Protein AF-A0AA39SUH5-F1 (afdb_monomer_lite)

Organism: Acer saccharum (NCBI:txid4024)

Structure (mmCIF, N/CA/C/O backbone):
data_AF-A0AA39SUH5-F1
#
_entry.id   AF-A0AA39SUH5-F1
#
loop_
_atom_site.group_PDB
_atom_site.id
_atom_site.type_symbol
_atom_site.label_atom_id
_atom_site.label_alt_id
_atom_site.label_comp_id
_atom_site.label_asym_id
_atom_site.label_entity_id
_atom_site.label_seq_id
_atom_site.pdbx_PDB_ins_code
_atom_site.Cartn_x
_atom_site.Cartn_y
_atom_site.Cartn_z
_atom_site.occupancy
_atom_site.B_iso_or_equiv
_atom_site.auth_seq_id
_atom_site.auth_comp_id
_atom_site.auth_asym_id
_atom_site.auth_atom_id
_atom_site.pdbx_PDB_model_num
ATOM 1 N N . MET A 1 1 ? 16.829 3.168 -3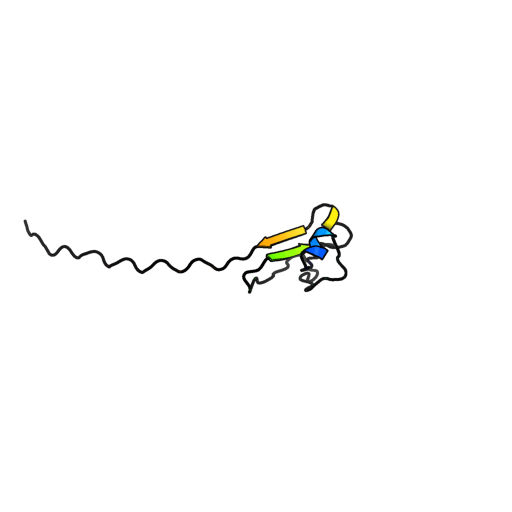.299 1.00 73.50 1 MET A N 1
ATOM 2 C CA . MET A 1 1 ? 15.937 3.897 -2.373 1.00 73.50 1 MET A CA 1
ATOM 3 C C . MET A 1 1 ? 14.585 3.218 -2.464 1.00 73.50 1 MET A C 1
ATOM 5 O O . MET A 1 1 ? 14.201 2.889 -3.579 1.00 73.50 1 MET A O 1
ATOM 9 N N . TYR A 1 2 ? 13.942 2.911 -1.341 1.00 84.75 2 TYR A N 1
ATOM 10 C CA . TYR A 1 2 ? 12.701 2.129 -1.328 1.00 84.75 2 TYR A CA 1
ATOM 11 C C . TYR A 1 2 ? 11.507 3.033 -1.063 1.00 84.75 2 TYR A C 1
ATOM 13 O O . TYR A 1 2 ? 11.626 4.029 -0.349 1.00 84.75 2 TYR A O 1
ATOM 21 N N . ASN A 1 3 ? 10.371 2.662 -1.634 1.00 89.31 3 ASN A N 1
ATOM 22 C CA . ASN A 1 3 ? 9.103 3.350 -1.489 1.00 89.31 3 ASN A CA 1
ATOM 23 C C . ASN A 1 3 ? 8.003 2.339 -1.169 1.00 89.31 3 ASN A C 1
ATOM 25 O O . ASN A 1 3 ? 8.107 1.159 -1.490 1.00 89.31 3 ASN A O 1
ATOM 29 N N . VAL A 1 4 ? 6.944 2.820 -0.531 1.00 91.56 4 VAL A N 1
ATOM 30 C CA . VAL A 1 4 ? 5.750 2.043 -0.219 1.00 91.56 4 VAL A CA 1
ATOM 31 C C . VAL A 1 4 ? 4.589 2.723 -0.925 1.00 91.56 4 VAL A C 1
ATOM 33 O O . VAL A 1 4 ? 4.240 3.860 -0.604 1.00 91.56 4 VAL A O 1
ATOM 36 N N . LEU A 1 5 ? 4.031 2.044 -1.921 1.00 92.88 5 LEU A N 1
ATOM 37 C CA . LEU A 1 5 ? 2.906 2.524 -2.716 1.00 92.88 5 LEU A CA 1
ATOM 38 C C . LEU A 1 5 ? 1.699 1.627 -2.471 1.00 92.88 5 LEU A C 1
ATOM 40 O O . LEU A 1 5 ? 1.801 0.413 -2.632 1.00 92.88 5 LEU A O 1
ATOM 44 N N . GLU A 1 6 ? 0.569 2.221 -2.104 1.00 93.62 6 GLU A N 1
ATOM 45 C CA . GLU A 1 6 ? -0.728 1.546 -2.067 1.00 93.62 6 GLU A CA 1
ATOM 46 C C . GLU A 1 6 ? -1.267 1.419 -3.494 1.00 93.62 6 GLU A C 1
ATOM 48 O O . GLU A 1 6 ? -1.321 2.403 -4.231 1.00 93.62 6 GLU A O 1
ATOM 53 N N . VAL A 1 7 ? -1.682 0.223 -3.897 1.00 94.44 7 VAL A N 1
ATOM 54 C CA . VAL A 1 7 ? -2.131 -0.080 -5.258 1.00 94.44 7 VAL A CA 1
ATOM 55 C C . VAL A 1 7 ? -3.399 -0.937 -5.261 1.00 94.44 7 VAL A C 1
ATOM 57 O O . VAL A 1 7 ? -3.797 -1.513 -4.252 1.00 94.44 7 VAL A O 1
ATOM 60 N N . ASN A 1 8 ? -4.027 -1.062 -6.431 1.00 95.00 8 ASN A N 1
ATOM 61 C CA . ASN A 1 8 ? -5.093 -2.037 -6.661 1.00 95.00 8 ASN A CA 1
ATOM 62 C C . ASN A 1 8 ? -4.539 -3.454 -6.858 1.00 95.00 8 ASN A C 1
ATOM 64 O O . ASN A 1 8 ? -3.382 -3.639 -7.238 1.00 95.00 8 ASN A O 1
ATOM 68 N N . LYS A 1 9 ? -5.404 -4.463 -6.702 1.00 92.94 9 LYS A N 1
ATOM 69 C CA . LYS A 1 9 ? -5.059 -5.882 -6.899 1.00 92.94 9 LYS A CA 1
ATOM 70 C C . LYS A 1 9 ? -4.374 -6.150 -8.247 1.00 92.94 9 LYS A C 1
ATOM 72 O O . LYS A 1 9 ? -3.322 -6.778 -8.286 1.00 92.94 9 LYS A O 1
ATOM 77 N N . THR A 1 10 ? -4.916 -5.622 -9.344 1.00 93.69 10 THR A N 1
ATOM 78 C CA . THR A 1 10 ? -4.328 -5.788 -10.685 1.00 93.69 10 THR A CA 1
ATOM 79 C C . THR A 1 10 ? -2.918 -5.202 -10.769 1.00 93.69 10 THR A C 1
ATOM 81 O O . THR A 1 10 ? -2.028 -5.804 -11.367 1.00 93.69 10 THR A O 1
ATOM 84 N N . ASN A 1 11 ? -2.684 -4.059 -10.125 1.00 92.38 11 ASN A N 1
ATOM 85 C CA . ASN A 1 11 ? -1.382 -3.392 -10.114 1.00 92.38 11 ASN A CA 1
ATOM 86 C C . ASN A 1 11 ? -0.385 -4.119 -9.207 1.00 92.38 11 ASN A C 1
ATOM 88 O O . ASN A 1 11 ? 0.795 -4.185 -9.532 1.00 92.38 11 ASN A O 1
ATOM 92 N N . TYR A 1 12 ? -0.860 -4.748 -8.135 1.00 93.81 12 TYR A N 1
ATOM 93 C CA . TYR A 1 12 ? -0.069 -5.639 -7.288 1.00 93.81 12 TYR A CA 1
ATOM 94 C C . TYR A 1 12 ? 0.381 -6.923 -8.002 1.00 93.81 12 TYR A C 1
ATOM 96 O O . TYR A 1 12 ? 1.498 -7.405 -7.798 1.00 93.81 12 TYR A O 1
ATOM 104 N N . GLU A 1 13 ? -0.481 -7.492 -8.844 1.00 92.56 13 GLU A N 1
ATOM 105 C CA . GLU A 1 13 ? -0.165 -8.687 -9.633 1.00 92.56 13 GLU A CA 1
ATOM 106 C C . GLU A 1 13 ? 0.819 -8.375 -10.761 1.00 92.56 13 GLU A C 1
ATOM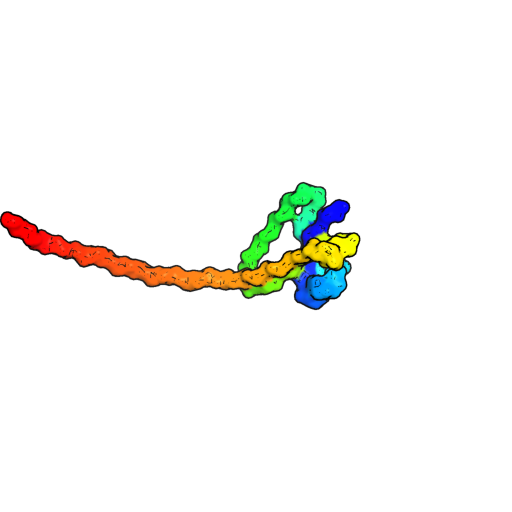 108 O O . GLU A 1 13 ? 1.784 -9.110 -10.952 1.00 92.56 13 GLU A O 1
ATOM 113 N N . ASN A 1 14 ? 0.616 -7.252 -11.454 1.00 92.69 14 ASN A N 1
ATOM 114 C CA . ASN A 1 14 ? 1.446 -6.826 -12.582 1.00 92.69 14 ASN A CA 1
ATOM 115 C C . ASN A 1 14 ? 2.636 -5.944 -12.174 1.00 92.69 14 ASN A C 1
ATOM 117 O O . ASN A 1 14 ? 3.338 -5.436 -13.046 1.00 92.69 14 ASN A O 1
ATOM 121 N N . CYS A 1 15 ? 2.841 -5.720 -10.872 1.00 91.44 15 CYS A N 1
ATOM 122 C CA . CYS A 1 15 ? 3.869 -4.830 -10.333 1.00 91.44 15 CYS A CA 1
ATOM 123 C C . CYS A 1 15 ? 3.899 -3.441 -11.003 1.00 91.44 15 CYS A C 1
ATOM 125 O O . CYS A 1 15 ? 4.961 -2.928 -11.355 1.00 91.44 15 CYS A O 1
ATOM 127 N N . ARG A 1 16 ? 2.721 -2.832 -11.192 1.00 91.19 16 ARG A N 1
ATOM 128 C CA . ARG A 1 16 ? 2.581 -1.491 -11.773 1.00 91.19 16 ARG A CA 1
ATOM 129 C C . ARG A 1 16 ? 2.696 -0.426 -10.696 1.00 91.19 16 ARG A C 1
ATOM 131 O O . ARG A 1 16 ? 1.836 -0.312 -9.827 1.00 91.19 16 ARG A O 1
ATOM 138 N N . GLU A 1 17 ? 3.745 0.376 -10.801 1.00 87.25 17 GLU A N 1
ATOM 139 C CA . GLU A 1 17 ? 4.067 1.445 -9.855 1.00 87.25 17 GLU A CA 1
ATOM 140 C C . GLU A 1 17 ? 3.579 2.828 -10.294 1.00 87.25 17 GLU A C 1
ATOM 142 O O . GLU A 1 17 ? 3.623 3.735 -9.481 1.00 87.25 17 GLU A O 1
ATOM 147 N N . GLN A 1 18 ? 3.135 3.023 -11.543 1.00 84.88 18 GLN A N 1
ATOM 148 C CA . GLN A 1 18 ? 2.675 4.336 -12.028 1.00 84.88 18 GLN A CA 1
ATOM 149 C C . GLN A 1 18 ? 1.237 4.664 -11.602 1.00 84.88 18 GLN A C 1
ATOM 151 O O . GLN A 1 18 ? 0.893 5.829 -11.440 1.00 84.88 18 GLN A O 1
ATOM 156 N N . GLU A 1 19 ? 0.402 3.644 -11.405 1.00 86.94 19 GLU A N 1
ATOM 157 C CA . GLU A 1 19 ? -1.019 3.783 -11.061 1.00 86.94 19 GLU A CA 1
ATOM 158 C C . GLU A 1 19 ? -1.265 3.407 -9.594 1.00 86.94 19 GLU A C 1
ATOM 160 O O . GLU A 1 19 ? -2.080 2.537 -9.266 1.00 86.94 19 GLU A O 1
ATOM 165 N N . PHE A 1 20 ? -0.496 4.023 -8.698 1.00 90.75 20 PHE A N 1
ATOM 166 C CA . PHE A 1 20 ? -0.714 3.882 -7.265 1.00 90.75 20 PHE A CA 1
ATOM 167 C C . PHE A 1 20 ? -1.847 4.790 -6.787 1.00 90.75 20 PHE A C 1
ATOM 169 O O . PHE A 1 20 ? -2.063 5.880 -7.309 1.00 90.75 20 PHE A O 1
ATOM 176 N N . ILE A 1 21 ? -2.566 4.322 -5.772 1.00 92.06 21 ILE A N 1
ATOM 177 C CA . ILE A 1 21 ? -3.647 5.053 -5.110 1.00 92.06 21 ILE A CA 1
ATOM 178 C C . ILE A 1 21 ? -3.034 6.090 -4.168 1.00 92.06 21 ILE A C 1
ATOM 180 O O . ILE A 1 21 ? -3.346 7.276 -4.248 1.00 92.06 21 ILE A O 1
ATOM 184 N N . THR A 1 22 ? -2.109 5.643 -3.314 1.00 90.75 22 THR A N 1
ATOM 185 C CA . THR A 1 22 ? -1.480 6.485 -2.291 1.00 90.75 22 THR A CA 1
ATOM 186 C C . THR A 1 22 ? 0.015 6.206 -2.215 1.00 90.75 22 THR A C 1
ATOM 188 O O . THR A 1 22 ? 0.434 5.055 -2.089 1.00 90.75 22 THR A O 1
ATOM 191 N N . ASN A 1 23 ? 0.839 7.255 -2.245 1.00 91.56 23 ASN A N 1
ATOM 192 C CA . ASN A 1 23 ? 2.253 7.128 -1.902 1.00 91.56 23 ASN A CA 1
ATOM 193 C C . ASN A 1 23 ? 2.408 7.270 -0.388 1.00 91.56 23 ASN A C 1
ATOM 195 O O . ASN A 1 23 ? 2.208 8.350 0.168 1.00 91.56 23 ASN A O 1
ATOM 199 N N . VAL A 1 24 ? 2.741 6.166 0.273 1.00 90.06 24 VAL A N 1
ATOM 200 C CA . VAL A 1 24 ? 2.935 6.124 1.724 1.00 90.06 24 VAL A CA 1
ATOM 201 C C . VAL A 1 24 ? 4.349 6.581 2.091 1.00 90.06 24 VAL A C 1
ATOM 203 O O . VAL A 1 24 ? 4.568 7.072 3.198 1.00 90.06 24 VAL A O 1
ATOM 206 N N . SER A 1 25 ? 5.303 6.465 1.161 1.00 86.81 25 SER A N 1
ATOM 207 C CA . SER A 1 25 ? 6.700 6.785 1.427 1.00 86.81 25 SER A CA 1
ATOM 208 C C . SER A 1 25 ? 6.927 8.270 1.670 1.00 86.81 25 SER A C 1
ATOM 210 O O . SER A 1 25 ? 6.706 9.105 0.794 1.00 86.81 25 SER A O 1
ATOM 212 N N . ARG A 1 26 ? 7.462 8.601 2.847 1.00 81.56 26 ARG A N 1
ATOM 213 C CA . ARG A 1 26 ? 7.875 9.972 3.201 1.00 81.56 26 ARG A CA 1
ATOM 214 C C . ARG A 1 26 ? 9.385 10.198 3.080 1.00 81.56 26 ARG A C 1
ATOM 216 O O . ARG A 1 26 ? 9.920 11.128 3.676 1.00 81.56 26 ARG A O 1
ATOM 223 N N . GLY A 1 27 ? 10.096 9.322 2.365 1.00 70.50 27 GLY A N 1
ATOM 224 C CA . GLY A 1 27 ? 11.544 9.422 2.133 1.00 70.50 27 GLY A CA 1
ATOM 225 C C . GLY A 1 27 ? 12.435 9.060 3.331 1.00 70.50 27 GLY A C 1
ATOM 226 O O . GLY A 1 27 ? 13.654 9.032 3.187 1.00 70.50 27 GLY A O 1
ATOM 227 N N . GLY A 1 28 ? 11.853 8.750 4.498 1.00 73.88 28 GLY A N 1
ATOM 228 C CA . GLY A 1 28 ? 12.583 8.452 5.739 1.00 73.88 28 GLY A CA 1
ATOM 229 C C . GLY A 1 28 ? 12.656 6.972 6.140 1.00 73.88 28 GLY A C 1
ATOM 230 O O . GLY A 1 28 ? 13.249 6.671 7.174 1.00 73.88 28 GLY A O 1
ATOM 231 N N . GLY A 1 29 ? 12.030 6.059 5.382 1.00 78.88 29 GLY A N 1
ATOM 232 C CA . GLY A 1 29 ? 12.043 4.608 5.645 1.00 78.88 29 GLY A CA 1
ATOM 233 C C . GLY A 1 29 ? 11.256 4.151 6.883 1.00 78.88 29 GLY A C 1
ATOM 234 O O . GLY A 1 29 ? 11.395 3.011 7.313 1.00 78.88 29 GLY A O 1
ATOM 235 N N . ARG A 1 30 ? 10.443 5.035 7.470 1.00 85.12 30 ARG A N 1
ATOM 236 C CA . ARG A 1 30 ? 9.584 4.786 8.640 1.00 85.12 30 ARG A CA 1
ATOM 237 C C . ARG A 1 30 ? 8.165 5.235 8.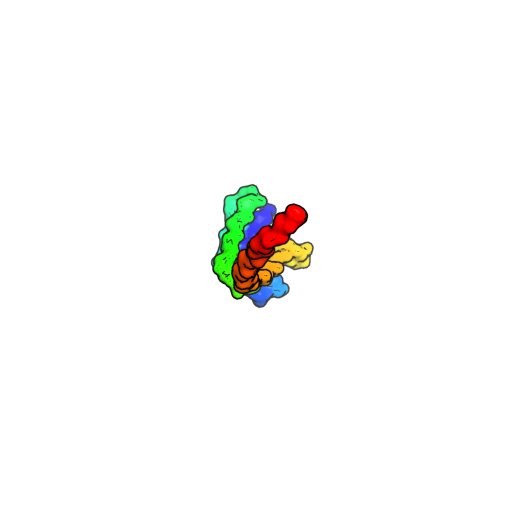322 1.00 85.12 30 ARG A C 1
ATOM 239 O O . ARG A 1 30 ? 7.670 6.243 8.825 1.00 85.12 30 ARG A O 1
ATOM 246 N N . ASP A 1 31 ? 7.571 4.517 7.386 1.00 87.44 31 ASP A N 1
ATOM 247 C CA . ASP A 1 31 ? 6.274 4.843 6.820 1.00 87.44 31 ASP A CA 1
ATOM 248 C C . ASP A 1 31 ? 5.163 4.241 7.696 1.00 87.44 31 ASP A C 1
ATOM 250 O O . ASP A 1 31 ? 5.202 3.064 8.049 1.00 87.44 31 ASP A O 1
ATOM 254 N N . VAL A 1 32 ? 4.189 5.067 8.088 1.00 88.94 32 VAL A N 1
ATOM 255 C CA . VAL A 1 32 ? 3.051 4.666 8.931 1.00 88.94 32 VAL A CA 1
ATOM 256 C C . VAL A 1 32 ? 1.771 4.876 8.135 1.00 88.94 32 VAL A C 1
ATOM 258 O O . VAL A 1 32 ? 1.509 5.993 7.682 1.00 88.94 32 VAL A O 1
ATOM 261 N N . PHE A 1 33 ? 0.980 3.813 7.987 1.00 90.06 33 PHE A N 1
ATOM 262 C CA . PHE A 1 33 ? -0.297 3.822 7.278 1.00 90.06 33 PHE A CA 1
ATOM 263 C C . PHE A 1 33 ? -1.410 3.281 8.176 1.00 90.06 33 PHE A C 1
ATOM 265 O O . PHE A 1 33 ? -1.282 2.202 8.754 1.00 90.06 33 PHE A O 1
ATOM 272 N N . GLU A 1 34 ? -2.495 4.040 8.299 1.00 91.69 34 GLU A N 1
ATOM 273 C CA . GLU A 1 34 ? -3.658 3.669 9.105 1.00 91.69 34 GLU A CA 1
ATOM 274 C C . GLU A 1 34 ? -4.691 2.927 8.246 1.00 91.69 34 GLU A C 1
ATOM 276 O O . GLU A 1 34 ? -5.123 3.419 7.202 1.00 91.69 34 GLU A O 1
ATOM 281 N N . LEU A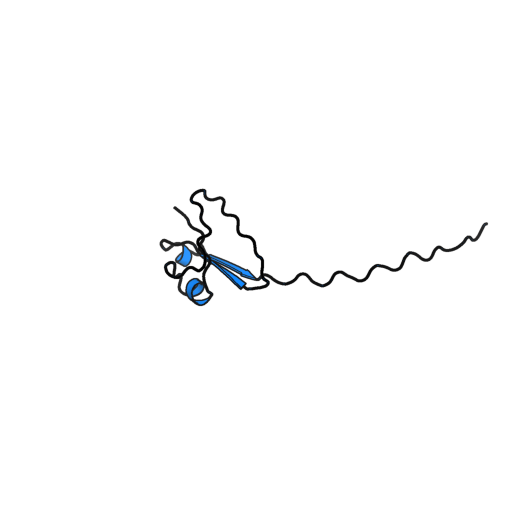 1 35 ? -5.118 1.751 8.705 1.00 91.06 35 LEU A N 1
ATOM 282 C CA . LEU A 1 35 ? -6.085 0.899 8.015 1.00 91.06 35 LEU A CA 1
ATOM 283 C C . LEU A 1 35 ? -7.497 1.191 8.537 1.00 91.06 35 LEU A C 1
ATOM 285 O O . LEU A 1 35 ? -7.908 0.662 9.567 1.00 91.06 35 LEU A O 1
ATOM 289 N N . LYS A 1 36 ? -8.223 2.065 7.835 1.00 88.75 36 LYS A N 1
ATOM 290 C CA . LYS A 1 36 ? -9.541 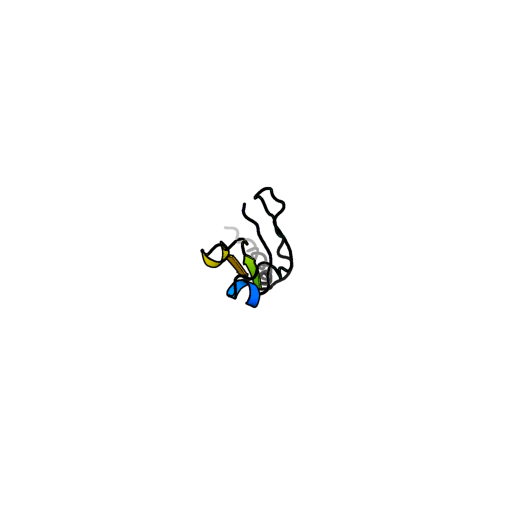2.562 8.274 1.00 88.75 36 LYS A CA 1
ATOM 291 C C . LYS A 1 36 ? -10.715 1.673 7.877 1.00 88.75 36 LYS A C 1
ATOM 293 O O . LYS A 1 36 ? -11.755 1.713 8.525 1.00 88.75 36 LYS A O 1
ATOM 298 N N . GLU A 1 37 ? -10.571 0.899 6.806 1.00 90.06 37 GLU A N 1
ATOM 299 C CA . GLU A 1 37 ? -11.663 0.125 6.217 1.00 90.06 37 GLU A CA 1
ATOM 300 C C . GLU A 1 37 ? -11.342 -1.369 6.239 1.00 90.06 37 GLU A C 1
ATOM 302 O O . GLU A 1 37 ? -10.201 -1.778 6.035 1.00 90.06 37 GLU A O 1
ATOM 307 N N . ALA A 1 38 ? -12.362 -2.205 6.439 1.00 91.44 38 ALA A N 1
ATOM 308 C CA . ALA A 1 38 ? -12.226 -3.651 6.308 1.00 91.44 38 ALA A CA 1
ATOM 309 C C . ALA A 1 38 ? -12.195 -4.043 4.824 1.00 91.44 38 ALA A C 1
ATOM 311 O O . ALA A 1 38 ? -13.216 -4.388 4.230 1.00 91.44 38 ALA A O 1
ATOM 312 N N . LYS A 1 39 ? -11.015 -3.922 4.214 1.00 91.88 39 LYS A N 1
ATOM 313 C CA . LYS A 1 39 ? -10.756 -4.293 2.822 1.00 91.88 39 LYS A CA 1
ATOM 314 C C . LYS A 1 39 ? -9.370 -4.906 2.649 1.00 91.88 39 LYS A C 1
ATOM 316 O O . LYS A 1 39 ? -8.531 -4.884 3.552 1.00 91.88 39 LYS A O 1
ATOM 321 N N . ALA A 1 40 ? -9.133 -5.452 1.460 1.00 94.06 40 ALA A N 1
ATOM 322 C CA . ALA A 1 40 ? -7.810 -5.893 1.048 1.00 94.06 40 ALA A CA 1
ATOM 323 C C . ALA A 1 40 ? -6.991 -4.691 0.555 1.00 94.06 40 ALA A C 1
ATOM 325 O O . ALA A 1 40 ? -7.309 -4.098 -0.475 1.00 94.06 40 ALA A O 1
ATOM 326 N N . TYR A 1 41 ? -5.942 -4.348 1.294 1.00 95.25 41 TYR A N 1
ATOM 327 C CA . TYR A 1 41 ? -4.952 -3.351 0.909 1.00 95.25 41 TYR A CA 1
ATOM 328 C C . TYR A 1 41 ? -3.753 -4.038 0.269 1.00 95.25 41 TYR A C 1
ATOM 330 O O . TYR A 1 41 ? -3.246 -5.036 0.788 1.00 95.25 41 TYR A O 1
ATOM 338 N N . TYR A 1 42 ? -3.271 -3.483 -0.836 1.00 95.31 42 TYR A N 1
ATOM 339 C CA . TYR A 1 42 ? -2.099 -3.991 -1.530 1.00 95.31 42 TYR A CA 1
ATOM 340 C C . TYR A 1 42 ? -1.027 -2.917 -1.559 1.00 95.31 42 TYR A C 1
ATOM 342 O O . TYR A 1 42 ? -1.282 -1.789 -1.969 1.00 95.31 42 TYR A O 1
ATOM 350 N N . PHE A 1 43 ? 0.179 -3.285 -1.149 1.00 94.69 43 PHE A N 1
ATOM 351 C CA . PHE A 1 43 ? 1.341 -2.416 -1.146 1.00 94.69 43 PHE A CA 1
ATOM 352 C C . PHE A 1 43 ? 2.454 -3.028 -1.983 1.00 94.69 43 PHE A C 1
ATOM 354 O O . PHE A 1 43 ? 2.654 -4.245 -1.983 1.00 94.69 43 PHE A O 1
ATOM 361 N N . LEU A 1 44 ? 3.207 -2.186 -2.679 1.00 93.81 44 LEU A N 1
ATOM 362 C CA . LEU A 1 44 ? 4.399 -2.605 -3.406 1.00 93.81 44 LEU A CA 1
ATOM 363 C C . LEU A 1 44 ? 5.507 -1.558 -3.330 1.00 93.81 44 LEU A C 1
ATOM 365 O O . LEU A 1 44 ? 5.259 -0.388 -3.029 1.00 93.81 44 LEU A O 1
ATOM 369 N N . SER A 1 45 ? 6.725 -2.011 -3.613 1.00 92.12 45 SER A N 1
ATOM 370 C CA . SER A 1 45 ? 7.890 -1.156 -3.827 1.00 92.12 45 SER A CA 1
ATOM 371 C C . SER A 1 45 ? 8.177 -1.016 -5.318 1.00 92.12 45 SER A C 1
ATOM 373 O O . SER A 1 45 ? 8.074 -1.992 -6.069 1.00 92.12 45 SER A O 1
ATOM 375 N N . GLY A 1 46 ? 8.512 0.201 -5.744 1.00 88.06 46 GLY A N 1
ATOM 376 C CA . GLY A 1 46 ? 8.795 0.508 -7.145 1.00 88.06 46 GLY A CA 1
ATOM 377 C C . GLY A 1 46 ? 10.213 0.119 -7.572 1.00 88.06 46 GLY A C 1
ATOM 378 O O . GLY A 1 46 ? 10.937 -0.546 -6.836 1.00 88.06 46 GLY A O 1
ATOM 379 N N . GLY A 1 47 ? 10.637 0.518 -8.770 1.00 86.81 47 GLY A N 1
ATOM 380 C CA . GLY A 1 47 ? 11.996 0.310 -9.277 1.00 86.81 47 GLY A CA 1
ATOM 381 C C . GLY A 1 47 ? 12.350 -1.154 -9.556 1.00 86.81 47 GLY A C 1
ATOM 382 O O . GLY A 1 47 ? 13.521 -1.522 -9.509 1.00 86.81 47 GLY A O 1
ATOM 383 N N . GLY A 1 48 ? 11.350 -2.006 -9.807 1.00 87.38 48 GLY A N 1
ATOM 384 C CA . GLY A 1 48 ? 11.538 -3.433 -10.100 1.00 87.38 48 GLY A CA 1
ATOM 385 C C . GLY A 1 48 ? 11.629 -4.348 -8.872 1.00 87.38 48 GLY A C 1
ATOM 386 O O . GLY A 1 48 ? 11.568 -5.567 -9.026 1.00 87.38 48 GLY A O 1
ATOM 387 N N . PHE A 1 49 ? 11.675 -3.806 -7.649 1.00 89.06 49 PHE A N 1
ATOM 388 C CA . PHE A 1 49 ? 11.729 -4.617 -6.423 1.00 89.06 49 PHE A CA 1
ATOM 389 C C . PHE A 1 49 ? 10.446 -5.420 -6.168 1.00 89.06 49 PHE A C 1
ATOM 391 O O . PHE A 1 49 ? 10.504 -6.475 -5.536 1.00 89.06 49 PHE A O 1
ATOM 398 N N . CYS A 1 50 ? 9.300 -4.977 -6.693 1.00 91.31 50 CYS A N 1
ATOM 399 C CA . CYS A 1 50 ? 8.054 -5.743 -6.636 1.00 91.31 50 CYS A CA 1
ATOM 400 C C . CYS A 1 50 ? 8.194 -7.145 -7.261 1.00 91.31 50 CYS A C 1
ATOM 402 O O . CYS A 1 50 ? 7.724 -8.124 -6.676 1.00 91.31 50 CYS A O 1
ATOM 404 N N . TRP A 1 51 ? 8.900 -7.267 -8.393 1.00 90.56 51 TRP A N 1
ATOM 405 C CA . TRP A 1 51 ? 9.164 -8.559 -9.044 1.00 90.56 51 TRP A CA 1
ATOM 406 C C . TRP A 1 51 ? 10.126 -9.435 -8.240 1.00 90.56 51 TRP A C 1
ATOM 408 O O . TRP A 1 51 ? 10.006 -10.656 -8.256 1.00 90.56 51 TRP A O 1
ATOM 418 N N . SER A 1 52 ? 11.013 -8.812 -7.466 1.00 91.19 52 SER A N 1
ATOM 419 C CA . SER A 1 52 ? 11.890 -9.488 -6.504 1.00 91.19 52 SER A CA 1
ATOM 420 C C . SER A 1 52 ? 11.176 -9.895 -5.206 1.00 91.19 52 SER A C 1
ATOM 422 O O . SER A 1 52 ? 11.824 -10.376 -4.280 1.00 91.19 52 SER A O 1
ATOM 424 N N . GLY A 1 53 ? 9.855 -9.697 -5.112 1.00 89.94 53 GLY A N 1
ATOM 425 C CA . GLY A 1 53 ? 9.036 -10.096 -3.966 1.00 89.94 53 GLY A CA 1
ATOM 426 C C . GLY A 1 53 ? 8.788 -8.994 -2.934 1.00 89.94 53 GLY A C 1
ATOM 427 O O . GLY A 1 53 ? 8.152 -9.258 -1.917 1.00 89.94 53 GLY A O 1
ATOM 428 N N . MET A 1 54 ? 9.229 -7.755 -3.177 1.00 91.81 54 MET A N 1
ATOM 429 C CA . MET A 1 54 ? 8.994 -6.623 -2.271 1.00 91.81 54 MET A CA 1
ATOM 430 C C . MET A 1 54 ? 7.584 -6.041 -2.463 1.00 91.81 54 MET A C 1
ATOM 432 O O . MET A 1 54 ? 7.395 -4.935 -2.975 1.00 91.81 54 MET A O 1
ATOM 436 N N . LYS A 1 55 ? 6.581 -6.830 -2.071 1.00 93.38 55 LYS A N 1
ATOM 437 C CA . LYS A 1 55 ? 5.158 -6.491 -2.117 1.00 93.38 55 LYS A CA 1
ATOM 438 C C . LYS A 1 55 ? 4.413 -7.142 -0.947 1.00 93.38 55 LYS A C 1
ATOM 440 O O . LYS A 1 55 ? 4.807 -8.206 -0.479 1.00 93.38 55 LYS A O 1
ATOM 445 N N . LEU A 1 56 ? 3.354 -6.500 -0.465 1.00 92.88 56 LEU A N 1
ATOM 446 C CA . LEU A 1 56 ? 2.582 -6.924 0.702 1.00 92.88 56 LEU A CA 1
ATOM 447 C C . LEU A 1 56 ? 1.076 -6.835 0.425 1.00 92.88 56 LEU A C 1
ATOM 449 O O . LEU A 1 56 ? 0.596 -5.825 -0.079 1.00 92.88 56 LEU A O 1
ATOM 453 N N . ALA A 1 57 ? 0.324 -7.869 0.798 1.00 94.50 57 ALA A N 1
ATOM 454 C CA . ALA A 1 57 ? -1.136 -7.868 0.763 1.00 94.50 57 ALA A CA 1
ATOM 455 C C . ALA A 1 57 ? -1.679 -8.003 2.190 1.00 94.50 57 ALA A C 1
ATOM 457 O O . ALA A 1 57 ? -1.353 -8.960 2.890 1.00 94.50 57 ALA A O 1
ATOM 458 N N . ILE A 1 58 ? -2.506 -7.053 2.618 1.00 94.38 58 ILE A N 1
ATOM 459 C CA . ILE A 1 58 ? -3.089 -7.001 3.960 1.00 94.38 58 ILE A CA 1
ATOM 460 C 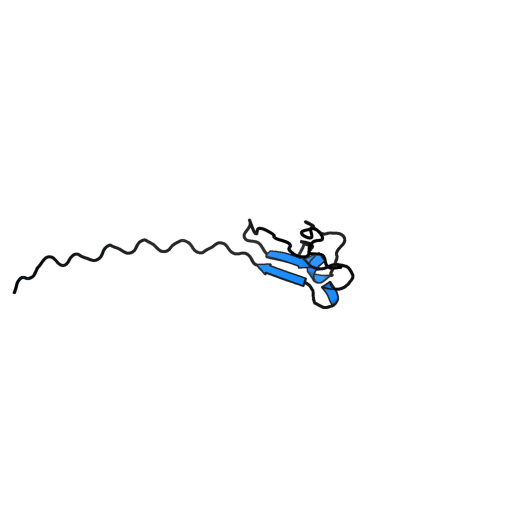C . ILE A 1 58 ? -4.603 -7.116 3.829 1.00 94.38 58 ILE A C 1
ATOM 462 O O . ILE A 1 58 ? -5.238 -6.280 3.196 1.00 94.38 58 ILE A O 1
ATOM 466 N N . SER A 1 59 ? -5.192 -8.140 4.443 1.00 94.00 59 SER A N 1
ATOM 467 C CA . SER A 1 59 ? -6.648 -8.322 4.468 1.00 94.00 59 SER A CA 1
ATOM 468 C C . SER A 1 59 ? -7.202 -7.872 5.813 1.00 94.00 59 SER A C 1
ATOM 470 O O . SER A 1 59 ? -7.067 -8.573 6.817 1.00 94.00 59 SER A O 1
ATOM 472 N N . VAL A 1 60 ? -7.805 -6.687 5.836 1.00 93.56 60 VAL A N 1
ATOM 473 C CA . VAL A 1 60 ? -8.372 -6.101 7.052 1.00 93.56 60 VAL A CA 1
ATOM 474 C C . VAL A 1 60 ? -9.801 -6.592 7.215 1.00 93.56 60 VAL A C 1
ATOM 476 O O . VAL A 1 60 ? -10.612 -6.481 6.299 1.00 93.56 60 VAL A O 1
ATOM 479 N N . HIS A 1 61 ? -10.106 -7.126 8.392 1.00 91.81 61 HIS A N 1
ATOM 480 C CA . HIS A 1 61 ? -11.427 -7.632 8.743 1.00 91.81 61 HIS A CA 1
ATOM 481 C C . HIS A 1 61 ? -12.003 -6.807 9.890 1.00 91.81 61 HIS A C 1
ATOM 483 O O . HIS A 1 61 ? -11.256 -6.257 10.702 1.00 91.81 61 HIS A O 1
ATOM 489 N N . GLN A 1 62 ? -13.333 -6.728 9.965 1.00 87.62 62 GLN A N 1
ATOM 490 C CA . GLN A 1 62 ? -13.979 -6.138 11.133 1.00 87.62 62 GLN A CA 1
ATOM 491 C C . GLN A 1 62 ? -13.718 -7.021 12.358 1.00 87.62 62 GLN A C 1
ATOM 493 O O . GLN A 1 62 ? -13.760 -8.251 12.239 1.00 87.62 62 GLN A O 1
ATOM 498 N N . PRO A 1 63 ? -13.439 -6.418 13.526 1.00 82.56 63 PRO A N 1
ATOM 499 C CA . PRO A 1 63 ? -13.320 -7.184 14.751 1.00 82.56 63 PRO A CA 1
ATOM 500 C C . PRO A 1 63 ? -14.648 -7.899 15.035 1.00 82.56 63 PRO A C 1
ATOM 502 O O . PRO A 1 63 ? -15.716 -7.345 14.747 1.00 82.56 63 PRO A O 1
ATOM 505 N N . PRO A 1 64 ? -14.609 -9.122 15.590 1.00 83.44 64 PRO A N 1
ATOM 506 C CA . PRO A 1 64 ? -15.826 -9.803 15.996 1.00 83.44 64 PRO A CA 1
ATOM 507 C C . PRO A 1 64 ? -16.579 -8.958 17.037 1.00 83.44 64 PRO A C 1
ATOM 509 O O . PRO A 1 64 ? -15.948 -8.216 17.800 1.00 83.44 64 PRO A O 1
ATOM 512 N N . PRO A 1 65 ? -17.920 -9.057 17.091 1.00 83.00 65 PRO A N 1
ATOM 513 C CA . PRO A 1 65 ? -18.695 -8.383 18.122 1.00 83.00 65 PRO A CA 1
ATOM 514 C C . PRO A 1 65 ? -18.207 -8.811 19.510 1.00 83.00 65 PRO A C 1
ATOM 516 O O . PRO A 1 65 ? -17.865 -9.976 19.729 1.00 83.00 65 PRO A O 1
ATOM 519 N N . SER A 1 66 ? -18.164 -7.854 20.441 1.00 83.75 66 SER A N 1
ATOM 520 C CA . SER A 1 66 ? -17.734 -8.121 21.814 1.00 83.75 66 SER A CA 1
ATOM 521 C C . SER A 1 66 ? -18.624 -9.207 22.437 1.00 83.75 66 SER A C 1
ATOM 523 O O . SER A 1 66 ? -19.843 -9.170 22.226 1.00 83.75 66 SER A O 1
ATOM 525 N N . PRO A 1 67 ? -18.060 -10.174 23.183 1.00 83.06 67 PRO A N 1
ATOM 526 C CA . PRO A 1 67 ? -18.862 -11.198 23.834 1.00 83.06 67 PRO A CA 1
ATOM 527 C C . PRO A 1 67 ? -19.865 -10.558 24.808 1.00 83.06 67 PRO A C 1
ATOM 529 O O . PRO A 1 67 ? -19.573 -9.508 25.393 1.00 83.06 67 PRO A O 1
ATOM 532 N N . PRO A 1 68 ? -21.050 -11.168 24.992 1.00 81.81 68 PRO A N 1
ATOM 533 C CA . PRO A 1 68 ? -22.031 -10.668 25.943 1.00 81.81 68 PRO A CA 1
ATOM 534 C C . PRO A 1 68 ? -21.431 -10.627 27.358 1.00 81.81 68 PRO A C 1
ATOM 536 O O . PRO A 1 68 ? -20.604 -11.480 27.697 1.00 81.81 68 PRO A O 1
ATOM 539 N N . PRO A 1 69 ? -21.833 -9.651 28.192 1.00 80.12 69 PRO A N 1
ATOM 540 C CA . PRO A 1 69 ? -21.335 -9.541 29.555 1.00 80.12 69 PRO A CA 1
ATOM 541 C C . PRO A 1 69 ? -21.636 -10.824 30.330 1.00 80.12 69 PRO A C 1
ATOM 543 O O . PRO A 1 69 ? -22.759 -11.334 30.308 1.00 80.12 69 PRO A O 1
ATOM 546 N N . THR A 1 70 ? -20.625 -11.350 31.019 1.00 79.75 70 THR A N 1
ATOM 547 C CA . THR A 1 70 ? -20.775 -12.517 31.886 1.00 79.75 70 THR A CA 1
ATOM 548 C C . THR A 1 70 ? -21.777 -12.183 32.994 1.00 79.75 70 THR A C 1
ATOM 550 O O . THR A 1 70 ? -21.635 -11.129 33.625 1.00 79.75 70 THR A O 1
ATOM 553 N N . PRO A 1 71 ? -22.790 -13.030 33.260 1.00 78.31 71 PRO A N 1
ATOM 554 C CA . PRO A 1 71 ? -23.692 -12.796 34.377 1.00 78.31 71 PRO A CA 1
ATOM 555 C C . PRO A 1 71 ? -22.888 -12.731 35.687 1.00 78.31 71 PRO A C 1
ATOM 557 O O . PRO A 1 71 ? -21.923 -13.487 35.845 1.00 78.31 71 PRO A O 1
ATOM 560 N N . PRO A 1 72 ? -23.247 -11.827 36.619 1.00 76.00 72 PRO A N 1
ATOM 561 C CA . PRO A 1 72 ? -22.548 -11.714 37.890 1.00 76.00 72 PRO A CA 1
ATOM 562 C C . PRO A 1 72 ? -22.595 -13.059 38.631 1.00 76.00 72 PRO A C 1
ATOM 564 O O . PRO A 1 72 ? -23.612 -13.757 38.557 1.00 76.00 72 PRO A O 1
ATOM 567 N N . PRO A 1 73 ? -21.517 -13.442 39.343 1.00 72.19 73 PRO A N 1
ATOM 568 C CA . PRO A 1 73 ? -21.506 -14.679 40.107 1.00 72.19 73 PRO A CA 1
ATOM 569 C C . PRO A 1 73 ? -22.680 -14.671 41.087 1.00 72.19 73 PRO A C 1
ATOM 571 O O . PRO A 1 73 ? -22.888 -13.698 41.816 1.00 72.19 73 PRO A O 1
ATOM 574 N N . ALA A 1 74 ? -23.463 -15.752 41.080 1.00 66.94 74 ALA A N 1
ATOM 575 C CA . ALA A 1 74 ? -24.536 -15.943 42.039 1.00 66.94 74 ALA A CA 1
ATOM 576 C C . ALA A 1 74 ? -23.920 -15.885 43.438 1.00 66.94 74 ALA A C 1
ATOM 578 O O . ALA A 1 74 ? -23.151 -16.761 43.830 1.00 66.94 74 ALA A O 1
ATOM 579 N N . SER A 1 75 ? -24.221 -14.812 44.167 1.00 57.53 75 SER A N 1
ATOM 580 C CA . SER A 1 75 ? -23.848 -14.667 45.564 1.00 57.53 75 SER A CA 1
ATOM 581 C C . SER A 1 75 ? -24.566 -15.780 46.324 1.00 57.53 75 SER A C 1
ATOM 583 O O . SER A 1 75 ? -25.761 -15.684 46.612 1.00 57.53 75 SER A O 1
ATOM 585 N N . SER A 1 76 ? -23.862 -16.886 46.570 1.00 57.16 76 SER A N 1
ATOM 586 C CA . SER A 1 76 ? -24.297 -17.936 47.478 1.00 57.16 76 SER A CA 1
ATOM 587 C C . SER A 1 76 ? -24.378 -17.305 48.861 1.00 57.16 76 SER A C 1
ATOM 589 O O . SER A 1 76 ? -23.384 -17.203 49.581 1.00 57.16 76 SER A O 1
ATOM 591 N N . LYS A 1 77 ? -25.568 -16.795 49.192 1.00 57.81 77 LYS A N 1
ATOM 592 C CA . LYS A 1 77 ? -25.920 -16.393 50.546 1.00 57.81 77 LYS A CA 1
ATOM 593 C C . LYS A 1 77 ? -25.620 -17.573 51.471 1.00 57.81 77 LYS A C 1
ATOM 595 O O . LYS A 1 77 ? -26.187 -18.644 51.295 1.00 57.81 77 LYS A O 1
ATOM 600 N N . LEU A 1 78 ? -24.692 -17.317 52.390 1.00 57.28 78 LEU A N 1
ATOM 601 C CA . LEU A 1 78 ? -24.457 -17.954 53.684 1.00 57.28 78 LEU A CA 1
ATOM 602 C C . LEU A 1 78 ? -25.151 -19.309 53.932 1.00 57.28 78 LEU A C 1
ATOM 604 O O . LEU A 1 78 ? -26.352 -19.347 54.191 1.00 57.28 78 LEU A O 1
ATOM 608 N N . LEU A 1 79 ? -24.354 -20.374 54.059 1.00 58.16 79 LEU A N 1
ATOM 609 C CA . LEU A 1 79 ? -24.558 -21.341 55.141 1.00 58.16 79 LEU A CA 1
ATOM 610 C C . LEU A 1 79 ? -23.542 -21.013 56.249 1.00 58.16 79 LEU A C 1
ATOM 612 O O . LEU A 1 79 ? -22.342 -21.123 55.990 1.00 58.16 79 LEU A O 1
ATOM 616 N N . PRO A 1 80 ? -23.966 -20.581 57.449 1.00 67.69 80 PRO A N 1
ATOM 617 C CA . PRO A 1 80 ? -23.103 -20.643 58.619 1.00 67.69 80 PRO A CA 1
ATOM 618 C C . PRO A 1 80 ? -22.975 -22.104 59.088 1.00 67.69 80 PRO A C 1
ATOM 620 O O . PRO A 1 80 ? -23.956 -22.851 59.044 1.00 67.69 80 PRO A O 1
ATOM 623 N N . CYS A 1 81 ? -21.755 -22.488 59.480 1.00 43.41 81 CYS A N 1
ATOM 624 C CA . CYS A 1 81 ? -21.472 -23.713 60.235 1.00 43.41 81 CYS A CA 1
ATOM 625 C C . CYS A 1 81 ? -22.130 -23.687 61.619 1.00 43.41 81 CYS A C 1
ATOM 627 O O . CYS A 1 81 ? -22.272 -22.574 62.177 1.00 43.41 81 CYS A O 1
#

pLDDT: mean 85.45, std 10.85, range [43.41, 95.31]

Secondary structure (DSSP, 8-state):
----EEE-HHHHHTT--SS-SEE---SSS-------SSSEEEEE-TTTTTTTT-EEEEE--PPPPPPPPPPPP--------

Radius of gyration: 23.43 Å; chains: 1; bounding box: 42×34×73 Å

Foldseek 3Di:
DKWKFKDDPVCLVVVPPPHGPDTQDPPPPDGDDDDDDQAKIKIAIDPCVSVVVRIDIDGHHDDPPDDDDDPPPDPPPDDDD

Sequence (81 aa):
MYNVLEVNKTNYENCREQEFITNVSRGGGRDVFELKEAKAYYFLSGGGFCWSGMKLAISVHQPPPSPPPTPPPASSKLLPC

InterPro domains:
  IPR003245 Phytocyanin domain [PF02298] (3-54)
  IPR003245 Phytocyanin domain [PS51485] (1-62)
  IPR008972 Cupredoxin [G3DSA:2.60.40.420] (1-61)
  IPR008972 Cupredoxin [SSF49503] (2-61)
  IPR039391 Phytocyanin-like [PTHR33021] (2-64)